Protein AF-A0A9D7FGT2-F1 (afdb_monomer)

Foldseek 3Di:
DPPPPPPDVVVVVVVVVVVVVVVVVVPPDDDPDDDPVVVVVVVVVCCVVVVVVVLVVLLCCLAANDPVRPNHFYHPPDDGDDPDQDDPVNVNDPDRPPDDPPVPPDDDDDDDD

Solvent-accessible surface area (backbone atoms only — not comparable to full-atom values): 7502 Å² total; per-residue (Å²): 142,86,80,88,82,75,83,51,70,70,60,54,52,54,48,50,55,52,52,52,54,55,59,62,68,72,66,74,73,81,74,77,80,72,52,75,68,55,51,48,55,54,47,54,54,48,46,68,62,44,50,60,54,54,53,54,49,50,35,48,34,35,30,41,64,39,80,85,38,96,62,44,66,43,49,84,100,51,93,70,87,72,94,67,81,60,45,92,85,49,73,72,48,92,73,60,87,64,81,76,88,68,92,75,85,74,88,89,87,82,86,84,132

Organism: NCBI:txid2954373

pLDDT: mean 71.46, std 17.28, range [37.47, 92.69]

Sequence (113 aa):
MKWRKKMTIAAMLKGVTLVTAITFSLTASAQTTPTPTEIKAVSEEAFLYGLPMVMMYGIMNEYAINKDSSQYKAPFNTIANVPKVFTPADTAIITPMATHHIPGSGWIFAPSP

Secondary structure (DSSP, 8-state):
---SS---HHHHHHHHHHHHHHHHHTT---PPPPPHHHHHHHHHHHHHHHHHHHHHHHHHIIIII-TTSTT----TT------SPP-TT-TT-SS-------TT---S-----

Structure (mmCIF, N/CA/C/O backbone):
data_AF-A0A9D7FGT2-F1
#
_entry.id   AF-A0A9D7FGT2-F1
#
loop_
_atom_site.group_PDB
_atom_site.id
_atom_site.type_symbol
_atom_site.label_atom_id
_atom_site.label_alt_id
_atom_site.label_comp_id
_atom_site.label_asym_id
_atom_site.label_entity_id
_atom_site.label_seq_id
_atom_site.pdbx_PDB_ins_code
_atom_site.Cartn_x
_atom_site.Cartn_y
_atom_site.Cartn_z
_atom_site.occupancy
_atom_site.B_iso_or_equiv
_atom_site.auth_seq_id
_atom_site.auth_comp_id
_atom_site.auth_asym_id
_atom_site.auth_atom_id
_atom_site.pdbx_PDB_model_num
ATOM 1 N N . MET A 1 1 ? -51.169 -46.307 31.504 1.00 44.81 1 MET A N 1
ATOM 2 C CA . MET A 1 1 ? -49.865 -45.778 31.029 1.00 44.81 1 MET A CA 1
ATOM 3 C C . MET A 1 1 ? -49.625 -46.177 29.570 1.00 44.81 1 MET A C 1
ATOM 5 O O . MET A 1 1 ? -49.172 -47.285 29.324 1.00 44.81 1 MET A O 1
ATOM 9 N N . LYS A 1 2 ? -49.965 -45.337 28.580 1.00 49.94 2 LYS A N 1
ATOM 10 C CA . LYS A 1 2 ? -49.762 -45.682 27.148 1.00 49.94 2 LYS A CA 1
ATOM 11 C C . LYS A 1 2 ? -49.412 -44.490 26.235 1.00 49.94 2 LYS A C 1
ATOM 13 O O . LYS A 1 2 ? -49.509 -44.605 25.022 1.00 49.94 2 LYS A O 1
ATOM 18 N N . TRP A 1 3 ? -48.995 -43.351 26.797 1.00 51.03 3 TRP A N 1
ATOM 19 C CA . TRP A 1 3 ? -48.864 -42.089 26.045 1.00 51.03 3 TRP A CA 1
ATOM 20 C C . TRP A 1 3 ? -47.431 -41.744 25.580 1.00 51.03 3 TRP A C 1
ATOM 22 O O . TRP A 1 3 ? -47.249 -40.948 24.668 1.00 51.03 3 TRP A O 1
ATOM 32 N N . ARG A 1 4 ? -46.385 -42.385 26.120 1.00 55.44 4 ARG A N 1
ATOM 33 C CA . ARG A 1 4 ? -44.984 -41.943 25.923 1.00 55.44 4 ARG A CA 1
ATOM 34 C C . ARG A 1 4 ? -44.257 -42.468 24.665 1.00 55.44 4 ARG A C 1
ATOM 36 O O . ARG A 1 4 ? -43.039 -42.376 24.612 1.00 55.44 4 ARG A O 1
ATOM 43 N N . LYS A 1 5 ? -44.935 -43.028 23.651 1.00 54.69 5 LYS A N 1
ATOM 44 C CA . LYS A 1 5 ? -44.265 -43.737 22.524 1.00 54.69 5 LYS A CA 1
ATOM 45 C C . LYS A 1 5 ? -44.318 -43.055 21.142 1.00 54.69 5 LYS A C 1
ATOM 47 O O . LYS A 1 5 ? -44.168 -43.742 20.140 1.00 54.69 5 LYS A O 1
ATOM 52 N N . LYS A 1 6 ? -44.530 -41.735 21.043 1.00 52.56 6 LYS A N 1
ATOM 53 C CA . LYS A 1 6 ? -44.629 -41.049 19.728 1.00 52.56 6 LYS A CA 1
ATOM 54 C C . LYS A 1 6 ? -43.708 -39.842 19.522 1.00 52.56 6 LYS A C 1
ATOM 56 O O . LYS A 1 6 ? -43.929 -39.067 18.601 1.00 52.56 6 LYS A O 1
ATOM 61 N N . MET A 1 7 ? -42.667 -39.670 20.330 1.00 53.97 7 MET A N 1
ATOM 62 C CA . MET A 1 7 ? -41.656 -38.648 20.041 1.00 53.97 7 MET A CA 1
ATOM 63 C C . MET A 1 7 ? -40.586 -39.249 19.132 1.00 53.97 7 MET A C 1
ATOM 65 O O . MET A 1 7 ? -39.607 -39.827 19.589 1.00 53.97 7 MET A O 1
ATOM 69 N N . THR A 1 8 ? -40.819 -39.178 17.824 1.00 65.19 8 THR A N 1
ATOM 70 C CA . THR A 1 8 ? -39.842 -39.573 16.803 1.00 65.19 8 THR A CA 1
ATOM 71 C C . THR A 1 8 ? -38.623 -38.652 16.837 1.00 65.19 8 THR A C 1
ATOM 73 O O . THR A 1 8 ? -38.771 -37.451 17.055 1.00 65.19 8 THR A O 1
ATOM 76 N N . ILE A 1 9 ? -37.437 -39.189 16.534 1.00 61.28 9 ILE A N 1
ATOM 77 C CA . ILE A 1 9 ? -36.145 -38.472 16.473 1.00 61.28 9 ILE A CA 1
ATOM 78 C C . ILE A 1 9 ? -36.225 -37.184 15.625 1.00 61.28 9 ILE A C 1
ATOM 80 O O . ILE A 1 9 ? -35.613 -36.176 15.963 1.00 61.28 9 ILE A O 1
ATOM 84 N N . ALA A 1 10 ? -37.072 -37.160 14.591 1.00 56.53 10 ALA A N 1
ATOM 85 C CA . ALA A 1 10 ? -37.336 -35.971 13.778 1.00 56.53 10 ALA A CA 1
ATOM 86 C C . ALA A 1 10 ? -37.918 -34.774 14.565 1.00 56.53 10 ALA A C 1
ATOM 88 O O . ALA A 1 10 ? -37.643 -33.626 14.226 1.00 56.53 10 ALA A O 1
ATOM 89 N N . ALA A 1 11 ? -38.699 -35.014 15.624 1.00 61.28 11 ALA A N 1
ATOM 90 C CA . ALA A 1 11 ? -39.240 -33.959 16.485 1.00 61.28 11 ALA A CA 1
ATOM 91 C C . ALA A 1 11 ? -38.165 -33.375 17.420 1.00 61.28 11 ALA A C 1
ATOM 93 O O . ALA A 1 11 ? -38.174 -32.178 17.693 1.00 61.28 11 ALA A O 1
ATOM 94 N N . MET A 1 12 ? -37.203 -34.201 17.846 1.00 60.59 12 MET A N 1
ATOM 95 C CA . MET A 1 12 ? -36.025 -33.764 18.604 1.00 60.59 12 MET A CA 1
ATOM 96 C C . MET A 1 12 ? -35.079 -32.935 17.725 1.00 60.59 12 MET A C 1
ATOM 98 O O . MET A 1 12 ? -34.640 -31.872 18.146 1.00 60.59 12 MET A O 1
ATOM 102 N N . LEU A 1 13 ? -34.840 -33.353 16.476 1.00 61.50 13 LEU A N 1
ATOM 103 C CA . LEU A 1 13 ? -33.967 -32.634 15.540 1.00 61.50 13 LEU A CA 1
ATOM 104 C C . LEU A 1 13 ? -34.512 -31.239 15.184 1.00 61.50 13 LEU A C 1
ATOM 106 O O . LEU A 1 13 ? -33.757 -30.272 15.176 1.00 61.50 13 LEU A O 1
ATOM 110 N N . LYS A 1 14 ? -35.833 -31.118 14.980 1.00 62.22 14 LYS A N 1
ATOM 111 C CA . LYS A 1 14 ? -36.506 -29.823 14.766 1.00 62.22 14 LYS A CA 1
ATOM 112 C C . LYS A 1 14 ? -36.425 -28.905 15.992 1.00 62.22 14 LYS A C 1
ATOM 114 O O . LYS A 1 14 ? -36.263 -27.696 15.846 1.00 62.22 14 LYS A O 1
ATOM 119 N N . GLY A 1 15 ? -36.509 -29.477 17.196 1.00 60.69 15 GLY A N 1
ATOM 120 C CA . GLY A 1 15 ? -36.296 -28.744 18.446 1.00 60.69 15 GLY A CA 1
ATOM 121 C C . GLY A 1 15 ? -34.859 -28.240 18.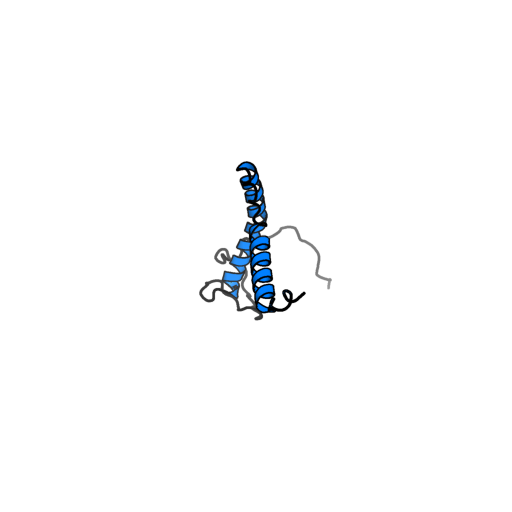583 1.00 60.69 15 GLY A C 1
ATOM 122 O O . GLY A 1 15 ? -34.649 -27.082 18.925 1.00 60.69 15 GLY A O 1
ATOM 123 N N . VAL A 1 16 ? -33.871 -29.066 18.228 1.00 68.62 16 VAL A N 1
ATOM 124 C CA . VAL A 1 16 ? -32.446 -28.694 18.253 1.00 68.62 16 VAL A CA 1
ATOM 125 C C . VAL A 1 16 ? -32.137 -27.580 17.249 1.00 68.62 16 VAL A C 1
ATOM 127 O O . VAL A 1 16 ? -31.421 -26.647 17.608 1.00 68.62 16 VAL A O 1
ATOM 130 N N . THR A 1 17 ? -32.719 -27.604 16.043 1.00 62.03 17 THR A N 1
ATOM 131 C CA . THR A 1 17 ? -32.570 -26.512 15.058 1.00 62.03 17 THR A CA 1
ATOM 132 C C . THR A 1 17 ? -33.225 -25.206 15.510 1.00 62.03 17 THR A C 1
ATOM 134 O O . THR A 1 17 ? -32.707 -24.127 15.238 1.00 62.03 17 THR A O 1
ATOM 137 N N . LEU A 1 18 ? -34.345 -25.283 16.237 1.00 61.50 18 LEU A N 1
ATOM 138 C CA . LEU A 1 18 ? -35.012 -24.095 16.772 1.00 61.50 18 LEU A CA 1
ATOM 139 C C . LEU A 1 18 ? -34.210 -23.476 17.928 1.00 61.50 18 LEU A C 1
ATOM 141 O O . LEU A 1 18 ? -34.069 -22.260 17.993 1.00 61.50 18 LEU A O 1
ATOM 145 N N . VAL A 1 19 ? -33.625 -24.302 18.800 1.00 63.19 19 VAL A N 1
ATOM 146 C CA . VAL A 1 19 ? -32.769 -23.833 19.903 1.00 63.19 19 VAL A CA 1
ATOM 147 C C . VAL A 1 19 ? -31.465 -23.223 19.383 1.00 63.19 19 VAL A C 1
ATOM 149 O O . VAL A 1 19 ? -31.057 -22.178 19.881 1.00 63.19 19 VAL A O 1
ATOM 152 N N . THR A 1 20 ? -30.849 -23.801 18.345 1.00 60.72 20 THR A N 1
ATOM 153 C CA . THR A 1 20 ? -29.631 -23.230 17.731 1.00 60.72 20 THR A CA 1
ATOM 154 C C . THR A 1 20 ? -29.891 -21.889 17.042 1.00 60.72 20 THR A C 1
ATOM 156 O O . THR A 1 20 ? -29.074 -20.975 17.167 1.00 60.72 20 THR A O 1
ATOM 159 N N . ALA A 1 21 ? -31.043 -21.721 16.385 1.00 59.97 21 ALA A N 1
ATOM 160 C CA . ALA A 1 21 ? -31.440 -20.433 15.814 1.00 59.97 21 ALA A CA 1
ATOM 161 C C . ALA A 1 21 ? -31.649 -19.355 16.896 1.00 59.97 21 ALA A C 1
ATOM 163 O O . ALA A 1 21 ? -31.181 -18.230 16.741 1.00 59.97 21 ALA A O 1
ATOM 164 N N . ILE A 1 22 ? -32.276 -19.706 18.026 1.00 60.78 22 ILE A N 1
ATOM 165 C CA . ILE A 1 22 ? -32.506 -18.773 19.143 1.00 60.78 22 ILE A CA 1
ATOM 166 C C . ILE A 1 22 ? -31.182 -18.362 19.805 1.00 60.78 22 ILE A C 1
ATOM 168 O O . ILE A 1 22 ? -31.004 -17.191 20.134 1.00 60.78 22 ILE A O 1
ATOM 172 N N . THR A 1 23 ? -30.220 -19.280 19.953 1.00 59.59 23 THR A N 1
ATOM 173 C CA . THR A 1 23 ? -28.900 -18.938 20.512 1.00 59.59 23 THR A CA 1
ATOM 174 C C . THR A 1 23 ? -28.076 -18.031 19.598 1.00 59.59 23 THR A C 1
ATOM 176 O O . THR A 1 23 ? -27.338 -17.192 20.107 1.00 59.59 23 THR A O 1
ATOM 179 N N . PHE A 1 24 ? -28.224 -18.147 18.273 1.00 59.09 24 PHE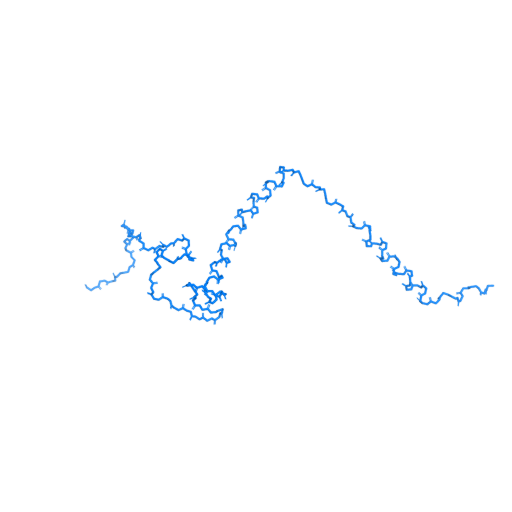 A N 1
ATOM 180 C CA . PHE A 1 24 ? -27.498 -17.307 17.311 1.00 59.09 24 PHE A CA 1
ATOM 181 C C . PHE A 1 24 ? -28.011 -15.857 17.2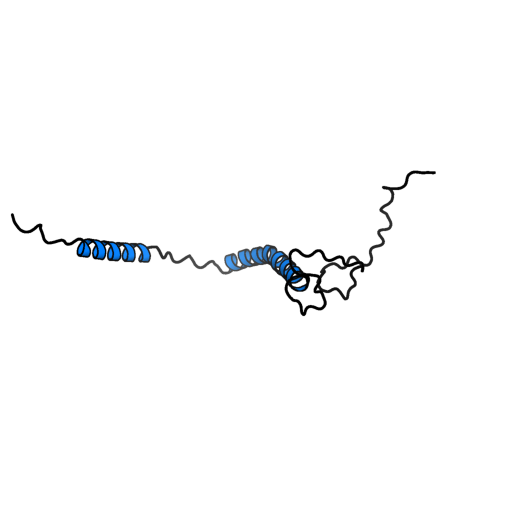94 1.00 59.09 24 PHE A C 1
ATOM 183 O O . PHE A 1 24 ? -27.230 -14.923 17.139 1.00 59.09 24 PHE A O 1
ATOM 190 N N . SER A 1 25 ? -29.313 -15.641 17.504 1.00 59.12 25 SER A N 1
ATOM 191 C CA . SER A 1 25 ? -29.906 -14.294 17.503 1.00 59.12 25 SER A CA 1
ATOM 192 C C . SER A 1 25 ? -29.620 -13.473 18.767 1.00 59.12 25 SER A C 1
ATOM 194 O O . SER A 1 25 ? -29.742 -12.253 18.733 1.00 59.12 25 SER A O 1
ATOM 196 N N . LEU A 1 26 ? -29.235 -14.108 19.879 1.00 57.97 26 LEU A N 1
ATOM 197 C CA . LEU A 1 26 ? -29.007 -13.428 21.163 1.00 57.97 26 LEU A CA 1
ATOM 198 C C . LEU A 1 26 ? -27.591 -12.849 21.320 1.00 57.97 26 LEU A C 1
ATOM 200 O O . LEU A 1 26 ? -27.333 -12.142 22.289 1.00 57.97 26 LEU A O 1
ATOM 204 N N . THR A 1 27 ? -26.671 -13.137 20.394 1.00 60.50 27 THR A N 1
ATOM 205 C CA . THR A 1 27 ? -25.262 -12.706 20.493 1.00 60.50 27 THR A CA 1
ATOM 206 C C . THR A 1 27 ? -24.917 -11.475 19.653 1.00 60.50 27 THR A C 1
ATOM 208 O O . THR A 1 27 ? -23.753 -11.088 19.591 1.00 60.50 27 THR A O 1
ATOM 211 N N . ALA A 1 28 ? -25.904 -10.814 19.044 1.00 61.53 28 ALA A N 1
ATOM 212 C CA . ALA A 1 28 ? -25.693 -9.530 18.385 1.00 61.53 28 ALA A CA 1
ATOM 213 C C . ALA A 1 28 ? -25.636 -8.405 19.433 1.00 61.53 28 ALA A C 1
ATOM 215 O O . ALA A 1 28 ? -26.627 -7.717 19.677 1.00 61.53 28 ALA A O 1
ATOM 216 N N . SER A 1 29 ? -24.485 -8.221 20.085 1.00 65.81 29 SER A N 1
ATOM 217 C CA . SER A 1 29 ? -24.237 -6.971 20.800 1.00 65.81 29 SER A CA 1
ATOM 218 C C . SER A 1 29 ? -24.002 -5.868 19.768 1.00 65.81 29 SER A C 1
ATOM 220 O O . SER A 1 29 ? -23.165 -5.986 18.873 1.00 65.81 29 SER A O 1
ATOM 222 N N . ALA A 1 30 ? -24.779 -4.791 19.858 1.00 66.25 30 ALA A N 1
ATOM 223 C CA . ALA A 1 30 ? -24.459 -3.576 19.130 1.00 66.25 30 ALA A CA 1
ATOM 224 C C . ALA A 1 30 ? -23.177 -3.006 19.746 1.00 66.25 30 ALA A C 1
ATOM 226 O O . ALA A 1 30 ? -23.152 -2.658 20.927 1.00 66.25 30 ALA A O 1
ATOM 227 N N . GLN A 1 31 ? -22.101 -2.968 18.965 1.00 74.75 31 GLN A N 1
ATOM 228 C CA . GLN A 1 31 ? -20.858 -2.333 19.376 1.00 74.75 31 GLN A CA 1
ATOM 229 C C . GLN A 1 31 ? -21.145 -0.841 19.569 1.00 74.75 31 GLN A C 1
ATOM 231 O O . GLN A 1 31 ? -21.724 -0.209 18.684 1.00 74.75 31 GLN A O 1
ATOM 236 N N . THR A 1 32 ? -20.809 -0.291 20.737 1.00 78.69 32 THR A N 1
ATOM 237 C CA . THR A 1 32 ? -21.008 1.134 21.018 1.00 78.69 32 THR A CA 1
ATOM 238 C C . THR A 1 32 ? -20.330 1.948 19.924 1.00 78.69 32 THR A C 1
ATOM 240 O O . THR A 1 32 ? -19.141 1.756 19.671 1.00 78.69 32 THR A O 1
ATOM 243 N N . THR A 1 33 ? -21.080 2.831 19.260 1.00 81.50 33 THR A N 1
ATOM 244 C CA . THR A 1 33 ? -20.510 3.709 18.237 1.00 81.50 33 THR A CA 1
ATOM 245 C C . THR A 1 33 ? -19.423 4.564 18.894 1.00 81.50 33 THR A C 1
ATOM 247 O O . THR A 1 33 ? -19.741 5.288 19.842 1.00 81.50 33 THR A O 1
ATOM 250 N N . PRO A 1 34 ? -18.159 4.479 18.439 1.00 84.31 34 PRO A N 1
ATOM 251 C CA . PRO A 1 34 ? -17.078 5.261 19.019 1.00 84.31 34 PRO A CA 1
ATOM 252 C C . PRO A 1 34 ? -17.352 6.755 18.842 1.00 84.31 34 PRO A C 1
ATOM 254 O O . PRO A 1 34 ? -17.975 7.189 17.866 1.00 84.31 34 PRO A O 1
ATOM 257 N N . THR A 1 35 ? -16.894 7.556 19.794 1.00 90.06 35 THR A N 1
ATOM 258 C CA . THR A 1 35 ? -17.003 9.013 19.711 1.00 90.06 35 THR A CA 1
ATOM 259 C C . THR A 1 35 ? -16.175 9.536 18.528 1.00 90.06 35 THR A C 1
ATOM 261 O O . THR A 1 35 ? -15.154 8.941 18.172 1.00 90.06 35 THR A O 1
ATOM 264 N N . PRO A 1 36 ? -16.539 10.678 17.915 1.00 88.38 36 PRO A N 1
ATOM 265 C CA . PRO A 1 36 ? -15.752 11.258 16.821 1.00 88.38 36 PRO A CA 1
ATOM 266 C C . PRO A 1 36 ? -14.278 11.503 17.183 1.00 88.38 36 PRO A C 1
ATOM 268 O O . PRO A 1 36 ? -13.400 11.401 16.329 1.00 88.38 36 PRO A O 1
ATOM 271 N N . THR A 1 37 ? -13.998 11.796 18.456 1.00 89.94 37 THR A N 1
ATOM 272 C CA . THR A 1 37 ? -12.642 11.958 18.994 1.00 89.94 37 THR A CA 1
ATOM 273 C C . THR A 1 37 ? -11.858 10.648 19.014 1.00 89.94 37 THR A C 1
ATOM 275 O O . THR A 1 37 ? -10.696 10.642 18.614 1.00 89.94 37 THR A O 1
ATOM 278 N N . GLU A 1 38 ? -12.484 9.538 19.413 1.00 87.44 38 GLU A N 1
ATOM 279 C CA . GLU A 1 38 ? -11.855 8.209 19.388 1.00 87.44 38 GLU A CA 1
ATOM 280 C C . GLU A 1 38 ? -11.609 7.742 17.952 1.00 87.44 38 GLU A C 1
ATOM 282 O O . GLU A 1 38 ? -10.524 7.257 17.644 1.00 87.44 38 GLU A O 1
ATOM 287 N N . ILE A 1 39 ? -12.573 7.958 17.048 1.00 90.88 39 ILE A N 1
ATOM 288 C CA . ILE A 1 39 ? -12.411 7.641 15.621 1.00 90.88 39 ILE A CA 1
ATOM 289 C C . ILE A 1 39 ? -11.212 8.392 15.045 1.00 90.88 39 ILE A C 1
ATOM 291 O O . ILE A 1 39 ? -10.410 7.798 14.325 1.00 90.88 39 ILE A O 1
ATOM 295 N N . LYS A 1 40 ? -11.069 9.684 15.363 1.00 90.88 40 LYS A N 1
ATOM 296 C CA . LYS A 1 40 ? -9.944 10.493 14.893 1.00 90.88 40 LYS A CA 1
ATOM 297 C C . LYS A 1 40 ? -8.607 9.943 15.395 1.00 90.88 40 LYS A C 1
ATOM 299 O O . LYS A 1 40 ? -7.730 9.705 14.573 1.00 90.88 40 LYS A O 1
ATOM 304 N N . ALA A 1 41 ? -8.475 9.700 16.699 1.00 92.38 41 ALA A N 1
ATOM 305 C CA . ALA A 1 41 ? -7.233 9.192 17.286 1.00 92.38 41 ALA A CA 1
ATOM 306 C C . ALA A 1 41 ? -6.827 7.832 16.688 1.00 92.38 41 ALA A C 1
ATOM 308 O O . ALA A 1 41 ? -5.700 7.662 16.231 1.00 92.38 41 ALA A O 1
ATOM 309 N N . VAL A 1 42 ? -7.775 6.893 16.591 1.00 90.25 42 VAL A N 1
ATOM 310 C CA . VAL A 1 42 ? -7.530 5.569 15.998 1.00 90.25 42 VAL A CA 1
ATOM 311 C C . VAL A 1 42 ? -7.190 5.676 14.510 1.00 90.25 42 VAL A C 1
ATOM 313 O O . VAL A 1 42 ? -6.342 4.937 14.017 1.00 90.25 42 VAL A O 1
ATOM 316 N N . SER A 1 43 ? -7.817 6.603 13.780 1.00 91.19 43 SER A N 1
ATOM 317 C CA . SER A 1 43 ? -7.507 6.819 12.363 1.00 91.19 43 SER A CA 1
ATOM 318 C C . SER A 1 43 ? -6.093 7.365 12.171 1.00 91.19 43 SER A C 1
ATOM 320 O O . SER A 1 43 ? -5.391 6.906 11.276 1.00 91.19 43 SER A O 1
ATOM 322 N N . GLU A 1 44 ? -5.650 8.308 13.004 1.00 92.12 44 GLU A N 1
ATOM 323 C CA . GLU A 1 44 ? -4.289 8.858 12.943 1.00 92.12 44 GLU A CA 1
ATOM 324 C C . GLU A 1 44 ? -3.234 7.765 13.168 1.00 92.12 44 GLU A C 1
ATOM 326 O O . GLU A 1 44 ? -2.295 7.640 12.379 1.00 92.12 44 GLU A O 1
ATOM 331 N N . GLU A 1 45 ? -3.432 6.902 14.166 1.00 90.19 45 GLU A N 1
ATOM 332 C CA . GLU A 1 45 ? -2.561 5.745 14.403 1.00 90.19 45 GLU A CA 1
ATOM 333 C C . GLU A 1 45 ? -2.614 4.736 13.247 1.00 90.19 45 GLU A C 1
ATOM 335 O O . GLU A 1 45 ? -1.576 4.280 12.761 1.00 90.19 45 GLU A O 1
ATOM 340 N N . ALA A 1 46 ? -3.809 4.425 12.739 1.00 92.69 46 ALA A N 1
ATOM 341 C CA . ALA A 1 46 ? -3.974 3.523 11.603 1.00 92.69 46 ALA A CA 1
ATOM 342 C C . ALA A 1 46 ? -3.273 4.046 10.339 1.00 92.69 46 ALA A C 1
ATOM 344 O O . ALA A 1 46 ? -2.712 3.253 9.583 1.00 92.69 46 ALA A O 1
ATOM 345 N N . PHE A 1 47 ? -3.247 5.362 10.117 1.00 91.12 47 PHE A N 1
ATOM 346 C CA . PHE A 1 47 ? -2.499 5.970 9.017 1.00 91.12 47 PHE A CA 1
ATOM 347 C C . PHE A 1 47 ? -0.987 5.856 9.212 1.00 91.12 47 PHE A C 1
ATOM 349 O O . PHE A 1 47 ? -0.287 5.527 8.252 1.00 91.12 47 PHE A O 1
ATOM 356 N N . LEU A 1 48 ? -0.478 6.069 10.429 1.00 92.44 48 LEU A N 1
ATOM 357 C CA . LEU A 1 48 ? 0.952 5.932 10.732 1.00 92.44 48 LEU A CA 1
ATOM 358 C C . LEU A 1 48 ? 1.472 4.522 10.419 1.00 92.44 48 LEU A C 1
ATOM 360 O O . LEU A 1 48 ? 2.551 4.381 9.845 1.00 92.44 48 LEU A O 1
ATOM 364 N N . TYR A 1 49 ? 0.694 3.486 10.735 1.00 91.38 49 TYR A N 1
ATOM 365 C CA . TYR A 1 49 ? 1.071 2.097 10.449 1.00 91.38 49 TYR A CA 1
ATOM 366 C C . TYR A 1 49 ? 0.693 1.637 9.036 1.00 91.38 49 TYR A C 1
ATOM 368 O O . TYR A 1 49 ? 1.404 0.835 8.431 1.00 91.38 49 TYR A O 1
ATOM 376 N N . GLY A 1 50 ? -0.410 2.139 8.484 1.00 91.50 50 GLY A N 1
ATOM 377 C CA . GLY A 1 50 ? -0.923 1.731 7.178 1.00 91.50 50 GLY A CA 1
ATOM 378 C C . GLY A 1 50 ? -0.152 2.333 6.006 1.00 91.50 50 GLY A C 1
ATOM 379 O O . GLY A 1 50 ? 0.085 1.649 5.010 1.00 91.50 50 GLY A O 1
ATOM 380 N N . LEU A 1 51 ? 0.291 3.587 6.124 1.00 92.19 51 LEU A N 1
ATOM 381 C CA . LEU A 1 51 ? 1.015 4.284 5.061 1.00 92.19 51 LEU A CA 1
ATOM 382 C C . LEU A 1 51 ? 2.277 3.532 4.593 1.00 92.19 51 LEU A C 1
ATOM 384 O O . LEU A 1 51 ? 2.384 3.282 3.389 1.00 92.19 51 LEU A O 1
ATOM 388 N N . PRO A 1 52 ? 3.214 3.112 5.470 1.00 88.94 52 PRO A N 1
ATOM 389 C CA . PRO A 1 52 ? 4.385 2.361 5.021 1.00 88.94 52 PRO A CA 1
ATOM 390 C C . PRO A 1 52 ? 4.011 1.025 4.368 1.00 88.94 52 PRO A C 1
ATOM 392 O O . PRO A 1 52 ? 4.642 0.645 3.385 1.00 88.94 52 PRO A O 1
ATOM 395 N N . MET A 1 53 ? 2.960 0.345 4.836 1.00 91.12 53 MET A N 1
ATOM 396 C CA . MET A 1 53 ? 2.508 -0.925 4.251 1.00 91.12 53 MET A CA 1
ATOM 397 C C . MET A 1 53 ? 2.022 -0.749 2.810 1.00 91.12 53 MET A C 1
ATOM 399 O O . MET A 1 53 ? 2.428 -1.497 1.919 1.00 91.12 53 MET A O 1
ATOM 403 N N . VAL A 1 54 ? 1.190 0.265 2.562 1.00 91.69 54 VAL A N 1
ATOM 404 C CA . VAL A 1 54 ? 0.669 0.558 1.218 1.00 91.69 54 VAL A CA 1
ATOM 405 C C . VAL A 1 54 ? 1.791 1.007 0.287 1.00 91.69 54 VAL A C 1
ATOM 407 O O . VAL A 1 54 ? 1.850 0.559 -0.858 1.00 91.69 54 VAL A O 1
ATOM 410 N N . MET A 1 55 ? 2.721 1.833 0.774 1.00 90.19 55 MET A N 1
ATOM 411 C CA . MET A 1 55 ? 3.873 2.255 -0.024 1.00 90.19 55 MET A CA 1
ATOM 412 C C . MET A 1 55 ? 4.763 1.068 -0.402 1.00 90.19 55 MET A C 1
ATOM 414 O O . MET A 1 55 ? 5.103 0.926 -1.573 1.00 90.19 55 MET A O 1
ATOM 418 N N . MET A 1 56 ? 5.086 0.173 0.538 1.00 87.88 56 MET A N 1
ATOM 419 C CA . MET A 1 56 ? 5.865 -1.039 0.242 1.00 87.88 56 MET A CA 1
ATOM 420 C C . MET A 1 56 ? 5.157 -1.943 -0.772 1.00 87.88 56 MET A C 1
ATOM 422 O O . MET A 1 56 ? 5.798 -2.480 -1.677 1.00 87.88 56 MET A O 1
ATOM 426 N N . TYR A 1 57 ? 3.832 -2.074 -0.669 1.00 90.25 57 TYR A N 1
ATOM 427 C CA . TYR A 1 57 ? 3.052 -2.816 -1.654 1.00 90.25 57 TYR A CA 1
ATOM 428 C C . TYR A 1 57 ? 3.100 -2.164 -3.040 1.00 90.25 57 TYR A C 1
ATOM 430 O O . TYR A 1 57 ? 3.252 -2.870 -4.033 1.00 90.25 57 TYR A O 1
ATOM 438 N N . GLY A 1 58 ? 3.040 -0.833 -3.123 1.00 90.50 58 GLY A N 1
ATOM 439 C CA . GLY A 1 58 ? 3.199 -0.103 -4.382 1.00 90.50 58 GLY A CA 1
ATOM 440 C C . GLY A 1 58 ? 4.524 -0.424 -5.077 1.00 90.50 58 GLY A C 1
ATOM 441 O O . GLY A 1 58 ? 4.532 -0.748 -6.261 1.00 90.50 58 GLY A O 1
ATOM 442 N N . ILE A 1 59 ? 5.633 -0.448 -4.329 1.00 88.25 59 ILE A N 1
ATOM 443 C CA . ILE A 1 59 ? 6.954 -0.828 -4.864 1.00 88.25 59 ILE A CA 1
ATOM 444 C C . ILE A 1 59 ? 6.937 -2.270 -5.385 1.00 88.25 59 ILE A C 1
ATOM 446 O O . ILE A 1 59 ? 7.416 -2.547 -6.485 1.00 88.25 59 ILE A O 1
ATOM 450 N N . MET A 1 60 ? 6.362 -3.196 -4.614 1.00 89.94 60 MET A N 1
ATOM 451 C CA . MET A 1 60 ? 6.232 -4.595 -5.026 1.00 89.94 60 MET A CA 1
ATOM 452 C C . MET A 1 60 ? 5.380 -4.736 -6.292 1.00 89.94 60 MET A C 1
ATOM 454 O O . MET A 1 60 ? 5.710 -5.541 -7.166 1.00 89.94 60 MET A O 1
ATOM 458 N N . ASN A 1 61 ? 4.313 -3.945 -6.411 1.00 90.56 61 ASN A N 1
ATOM 459 C CA . ASN A 1 61 ? 3.455 -3.956 -7.582 1.00 90.56 61 ASN A CA 1
ATOM 460 C C . ASN A 1 61 ? 4.220 -3.523 -8.833 1.00 90.56 61 ASN A C 1
ATOM 462 O O . ASN A 1 61 ? 4.234 -4.263 -9.814 1.00 90.56 61 ASN A O 1
ATOM 466 N N . GLU A 1 62 ? 4.913 -2.387 -8.772 1.00 88.31 62 GLU A N 1
ATOM 467 C CA . GLU A 1 62 ? 5.688 -1.854 -9.896 1.00 88.31 62 GLU A CA 1
ATOM 468 C C . GLU A 1 62 ? 6.857 -2.766 -10.299 1.00 88.31 62 GLU A C 1
ATOM 470 O O . GLU A 1 62 ? 7.187 -2.851 -11.476 1.00 88.31 62 GLU A O 1
ATOM 475 N N . TYR A 1 63 ? 7.479 -3.485 -9.358 1.00 88.88 63 TYR A N 1
ATOM 476 C CA . TYR A 1 63 ? 8.646 -4.327 -9.657 1.00 88.88 63 TYR A CA 1
ATOM 477 C C . TYR A 1 63 ? 8.326 -5.760 -10.071 1.00 88.88 63 TYR A C 1
ATOM 479 O O . TYR A 1 63 ? 9.097 -6.330 -10.850 1.00 88.88 63 TYR A O 1
ATOM 487 N N . ALA A 1 64 ? 7.253 -6.352 -9.542 1.00 88.81 64 ALA A N 1
ATOM 488 C CA . ALA A 1 64 ? 7.039 -7.796 -9.639 1.00 88.81 64 ALA A CA 1
ATOM 489 C C . ALA A 1 64 ? 5.633 -8.233 -10.066 1.00 88.81 64 ALA A C 1
ATOM 491 O O . ALA A 1 64 ? 5.483 -9.366 -10.534 1.00 88.81 64 ALA A O 1
ATOM 492 N N . ILE A 1 65 ? 4.614 -7.373 -9.950 1.00 91.38 65 ILE A N 1
ATOM 493 C CA . ILE A 1 65 ? 3.219 -7.734 -10.261 1.00 91.38 65 ILE A CA 1
ATOM 494 C C . ILE A 1 65 ? 2.786 -7.134 -11.602 1.00 91.38 65 ILE A C 1
ATOM 496 O O . ILE A 1 65 ? 2.368 -7.870 -12.498 1.00 91.38 65 ILE A O 1
ATOM 500 N N . ASN A 1 66 ? 2.902 -5.813 -11.753 1.00 90.56 66 ASN A N 1
ATOM 501 C CA . ASN A 1 66 ? 2.481 -5.086 -12.942 1.00 90.56 66 ASN A CA 1
ATOM 502 C C . ASN A 1 66 ? 3.535 -5.194 -14.050 1.00 90.56 66 ASN A C 1
ATOM 504 O O . ASN A 1 66 ? 4.525 -4.467 -14.051 1.00 90.56 66 ASN A O 1
ATOM 508 N N . LYS A 1 67 ? 3.298 -6.087 -15.013 1.00 87.75 67 LYS A N 1
ATOM 509 C CA . LYS A 1 67 ? 4.196 -6.315 -16.157 1.00 87.75 67 LYS A CA 1
ATOM 510 C C . LYS A 1 67 ? 4.246 -5.148 -17.144 1.00 87.75 67 LYS A C 1
ATOM 512 O O . LYS A 1 67 ? 5.205 -5.063 -17.903 1.00 87.75 67 LYS A O 1
ATOM 517 N N . ASP A 1 68 ? 3.244 -4.273 -17.116 1.00 91.31 68 ASP A N 1
ATOM 518 C CA . ASP A 1 68 ? 3.162 -3.091 -17.978 1.00 91.31 68 ASP A CA 1
ATOM 519 C C . ASP A 1 68 ? 3.807 -1.856 -17.323 1.00 91.31 68 ASP A C 1
ATOM 521 O O . ASP A 1 68 ? 3.878 -0.788 -17.932 1.00 91.31 68 ASP A O 1
ATOM 525 N N . SER A 1 69 ? 4.293 -1.981 -16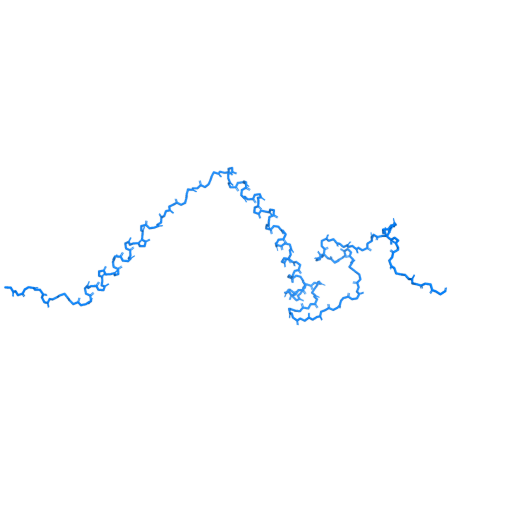.081 1.00 85.62 69 SER A N 1
ATOM 526 C CA . SER A 1 69 ? 5.054 -0.921 -15.424 1.00 85.62 69 SER A CA 1
ATOM 527 C C . SER A 1 69 ? 6.390 -0.697 -16.133 1.00 85.62 69 SER A C 1
ATOM 529 O O . SER A 1 69 ? 7.141 -1.638 -16.396 1.00 85.62 69 SER A O 1
ATOM 531 N N . SER A 1 70 ? 6.755 0.571 -16.342 1.00 83.56 70 SER A N 1
ATOM 532 C CA . SER A 1 70 ? 8.089 0.952 -16.828 1.00 83.56 70 SER A CA 1
ATOM 533 C C . SER A 1 70 ? 9.218 0.538 -15.877 1.00 83.56 70 SER A C 1
ATOM 535 O O . SER A 1 70 ? 10.384 0.528 -16.268 1.00 83.56 70 SER A O 1
ATOM 537 N N . GLN A 1 71 ? 8.876 0.208 -14.630 1.00 83.00 71 GLN A N 1
ATOM 538 C CA . GLN A 1 71 ? 9.796 -0.172 -13.568 1.00 83.00 71 GLN A CA 1
ATOM 539 C C . GLN A 1 71 ? 9.804 -1.685 -13.294 1.00 83.00 71 GLN A C 1
ATOM 541 O O . GLN A 1 71 ? 10.502 -2.117 -12.372 1.00 83.00 71 GLN A O 1
ATOM 546 N N . TYR A 1 72 ? 9.086 -2.490 -14.089 1.00 88.75 72 TYR A N 1
ATOM 547 C CA . TYR A 1 72 ? 9.027 -3.942 -13.923 1.00 88.75 72 TYR A CA 1
ATOM 548 C C . TYR A 1 72 ? 10.415 -4.580 -14.025 1.00 88.75 72 TYR A C 1
ATOM 550 O O . TYR A 1 72 ? 11.175 -4.325 -14.960 1.00 88.75 72 TYR A O 1
ATOM 558 N N . LYS A 1 73 ? 10.756 -5.429 -13.050 1.00 86.75 73 LYS A N 1
ATOM 559 C CA . LYS A 1 73 ? 12.066 -6.089 -12.968 1.00 86.75 73 LYS A CA 1
ATOM 560 C C . LYS A 1 73 ? 11.968 -7.573 -13.284 1.00 86.75 73 LYS A C 1
ATOM 562 O O . LYS A 1 73 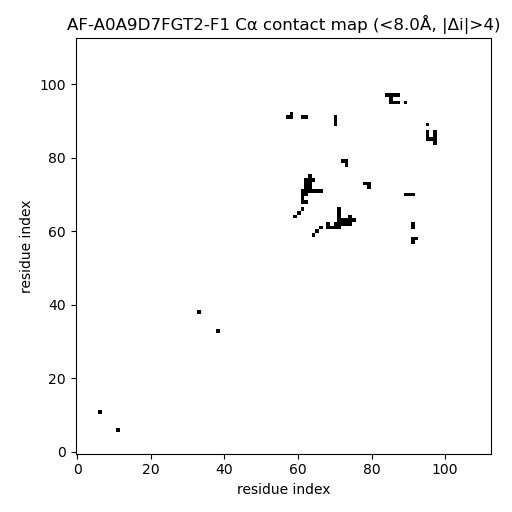? 12.647 -8.049 -14.188 1.00 86.75 73 LYS A O 1
ATOM 567 N N . ALA A 1 74 ? 11.173 -8.306 -12.512 1.00 88.50 74 ALA A N 1
ATOM 568 C CA . ALA A 1 74 ? 11.015 -9.750 -12.651 1.00 88.50 74 ALA A CA 1
ATOM 569 C C . ALA A 1 74 ? 9.836 -10.259 -11.814 1.00 88.50 74 ALA A C 1
ATOM 571 O O . ALA A 1 74 ? 9.502 -9.650 -10.797 1.00 88.50 74 ALA A O 1
ATOM 572 N N . PRO A 1 75 ? 9.233 -11.401 -12.188 1.00 89.25 75 PRO A N 1
ATOM 573 C CA . PRO A 1 75 ? 8.206 -12.032 -11.372 1.00 89.25 75 PRO A CA 1
ATOM 574 C C . PRO A 1 75 ? 8.800 -12.598 -10.075 1.00 89.25 75 PRO A C 1
ATOM 576 O O . PRO A 1 75 ? 10.014 -12.777 -9.939 1.00 89.25 75 PRO A O 1
ATOM 579 N N . PHE A 1 76 ? 7.925 -12.935 -9.126 1.00 88.38 76 PHE A N 1
ATOM 580 C CA . PHE A 1 76 ? 8.334 -13.591 -7.885 1.00 88.38 76 PHE A CA 1
ATOM 581 C C . PHE A 1 76 ? 9.191 -14.837 -8.148 1.00 88.38 76 PHE A C 1
ATOM 583 O O . PHE A 1 76 ? 8.974 -15.577 -9.109 1.00 88.38 76 PHE A O 1
ATOM 590 N N . ASN A 1 77 ? 10.156 -15.069 -7.255 1.00 85.50 77 ASN A N 1
ATOM 591 C CA . ASN A 1 77 ? 11.077 -16.206 -7.301 1.00 85.50 77 ASN A CA 1
ATOM 592 C C . ASN A 1 77 ? 12.023 -16.232 -8.522 1.00 85.50 77 ASN A C 1
ATOM 594 O O . ASN A 1 77 ? 12.577 -17.277 -8.855 1.00 85.50 77 ASN A O 1
ATOM 598 N N . THR A 1 78 ? 12.222 -15.086 -9.182 1.00 88.12 78 THR A N 1
ATOM 599 C CA . THR A 1 78 ? 13.206 -14.900 -10.258 1.00 88.12 78 THR A CA 1
ATOM 600 C C . THR A 1 78 ? 14.227 -13.844 -9.844 1.00 88.12 78 THR A C 1
ATOM 602 O O . THR A 1 78 ? 13.860 -12.754 -9.409 1.00 88.12 78 THR A O 1
ATOM 605 N N . ILE A 1 79 ? 15.520 -14.155 -9.966 1.00 82.88 79 ILE A N 1
ATOM 606 C CA . ILE A 1 79 ? 16.589 -13.204 -9.637 1.00 82.88 79 ILE A CA 1
ATOM 607 C C . ILE A 1 79 ? 16.730 -12.196 -10.784 1.00 82.88 79 ILE A C 1
ATOM 609 O O . ILE A 1 79 ? 17.058 -12.578 -11.904 1.00 82.88 79 ILE A O 1
ATOM 613 N N . ALA A 1 80 ? 16.531 -10.909 -10.489 1.00 82.94 80 ALA A N 1
ATOM 614 C CA . ALA A 1 80 ? 16.831 -9.806 -11.400 1.00 82.94 80 ALA A CA 1
ATOM 615 C C . ALA A 1 80 ? 18.044 -9.015 -10.900 1.00 82.94 80 ALA A C 1
ATOM 617 O O . ALA A 1 80 ? 18.045 -8.512 -9.775 1.00 82.94 80 ALA A O 1
ATOM 618 N N . ASN A 1 81 ? 19.060 -8.864 -11.748 1.00 79.94 81 ASN A N 1
ATOM 619 C CA . ASN A 1 81 ? 20.174 -7.951 -11.512 1.00 79.94 81 ASN A CA 1
ATOM 620 C C . ASN A 1 81 ? 19.965 -6.680 -12.341 1.00 79.94 81 ASN A C 1
ATOM 622 O O . ASN A 1 81 ? 19.731 -6.754 -13.545 1.00 79.94 81 ASN A O 1
ATOM 626 N N . VAL A 1 82 ? 20.040 -5.518 -11.695 1.00 77.94 82 VAL A N 1
ATOM 627 C CA . VAL A 1 82 ? 19.960 -4.222 -12.372 1.00 77.94 82 VAL A CA 1
ATOM 628 C C . VAL A 1 82 ? 21.310 -3.529 -12.203 1.00 77.94 82 VAL A C 1
ATOM 630 O O . VAL A 1 82 ? 21.579 -3.023 -11.117 1.00 77.94 82 VAL A O 1
ATOM 633 N N . PRO A 1 83 ? 22.169 -3.508 -13.240 1.00 74.62 83 PRO A N 1
ATOM 634 C CA . PRO A 1 83 ? 23.526 -2.971 -13.132 1.00 74.62 83 PRO A CA 1
ATOM 635 C C . PRO A 1 83 ? 23.577 -1.434 -13.153 1.00 74.62 83 PRO A C 1
ATOM 637 O O . PRO A 1 83 ? 24.649 -0.855 -12.994 1.00 74.62 83 PRO A O 1
ATOM 640 N N . LYS A 1 84 ? 22.436 -0.760 -13.364 1.00 74.06 84 LYS A N 1
A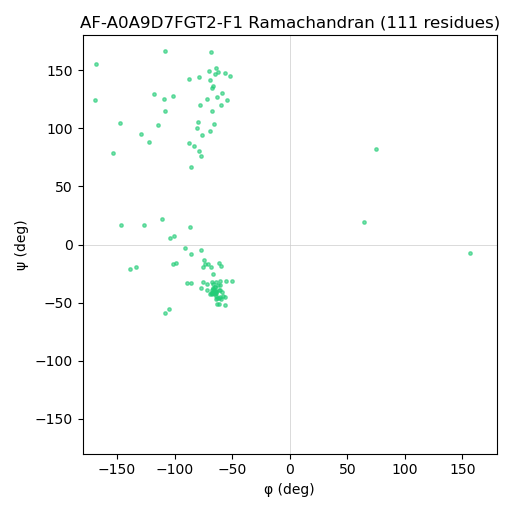TOM 641 C CA . LYS A 1 84 ? 22.339 0.704 -13.356 1.00 74.06 84 LYS A CA 1
ATOM 642 C C . LYS A 1 84 ? 22.090 1.239 -11.943 1.00 74.06 84 LYS A C 1
ATOM 644 O O . LYS A 1 84 ? 21.305 0.673 -11.184 1.00 74.06 84 LYS A O 1
ATOM 649 N N . VAL A 1 85 ? 22.714 2.372 -11.631 1.00 71.69 85 VAL A N 1
ATOM 650 C CA . VAL A 1 85 ? 22.373 3.185 -10.456 1.00 71.69 85 VAL A CA 1
ATOM 651 C C . VAL A 1 85 ? 20.993 3.812 -10.679 1.00 71.69 85 VAL A C 1
ATOM 653 O O . VAL A 1 85 ? 20.661 4.196 -11.801 1.00 71.69 85 VAL A O 1
ATOM 656 N N . PHE A 1 86 ? 20.180 3.885 -9.625 1.00 72.38 86 PHE A N 1
ATOM 657 C CA . PHE A 1 86 ? 18.845 4.474 -9.697 1.00 72.38 86 PHE A CA 1
ATOM 658 C C . PHE A 1 86 ? 18.926 5.982 -9.939 1.00 72.38 86 PHE A C 1
ATOM 660 O O . PHE A 1 86 ? 19.709 6.689 -9.308 1.00 72.38 86 PHE A O 1
ATOM 667 N N . THR A 1 87 ? 18.111 6.465 -10.866 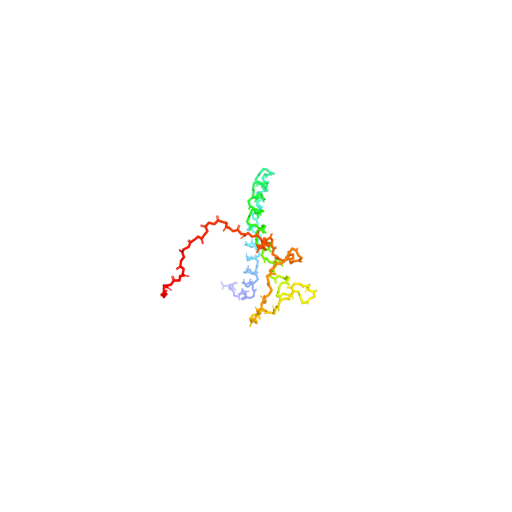1.00 71.44 87 THR A N 1
ATOM 668 C CA . THR A 1 87 ? 18.029 7.865 -11.292 1.00 71.44 87 THR A CA 1
ATOM 669 C C . THR A 1 87 ? 16.727 8.495 -10.793 1.00 71.44 87 THR A C 1
ATOM 671 O O . THR A 1 87 ? 15.816 7.767 -10.406 1.00 71.44 87 THR A O 1
ATOM 674 N N . PRO A 1 88 ? 16.568 9.830 -10.841 1.00 70.00 88 PRO A N 1
ATOM 675 C CA . PRO A 1 88 ? 15.298 10.474 -10.485 1.00 70.00 88 PRO A CA 1
ATOM 676 C C . PRO A 1 88 ? 14.098 10.029 -11.337 1.00 70.00 88 PRO A C 1
ATOM 678 O O . PRO A 1 88 ? 12.958 10.227 -10.933 1.00 70.00 88 PRO A O 1
ATOM 681 N N . ALA A 1 89 ? 14.341 9.430 -12.508 1.00 71.75 89 ALA A N 1
ATOM 682 C CA . ALA A 1 89 ? 13.292 8.834 -13.329 1.00 71.75 89 ALA A CA 1
ATOM 683 C C . ALA A 1 89 ? 12.758 7.509 -12.747 1.00 71.75 89 ALA A C 1
ATOM 685 O O . ALA A 1 89 ? 11.682 7.063 -13.138 1.00 71.75 89 ALA A O 1
ATOM 686 N N . ASP A 1 90 ? 13.482 6.874 -11.817 1.00 72.88 90 ASP A N 1
ATOM 687 C CA . ASP A 1 90 ? 13.061 5.637 -11.166 1.00 72.88 90 ASP A CA 1
ATOM 688 C C . ASP A 1 90 ? 12.103 5.940 -9.998 1.00 72.88 90 ASP A C 1
ATOM 690 O O . ASP A 1 90 ? 12.490 6.016 -8.834 1.00 72.88 90 ASP A O 1
ATOM 694 N N . THR A 1 91 ? 10.820 6.092 -10.319 1.00 76.06 91 THR A N 1
ATOM 695 C CA . THR A 1 91 ? 9.763 6.539 -9.388 1.00 76.06 91 THR A CA 1
ATOM 696 C C . THR A 1 91 ? 9.369 5.518 -8.320 1.00 76.06 91 THR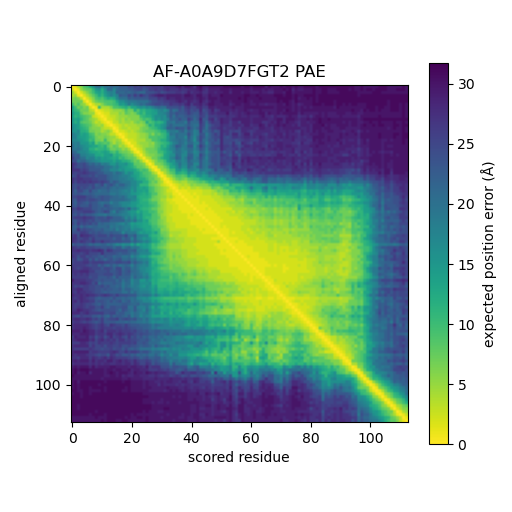 A C 1
ATOM 698 O O . THR A 1 91 ? 8.767 5.877 -7.311 1.00 76.06 91 THR A O 1
ATOM 701 N N . ALA A 1 92 ? 9.719 4.246 -8.512 1.00 64.19 92 ALA A N 1
ATOM 702 C CA . ALA A 1 92 ? 9.422 3.180 -7.559 1.00 64.19 92 ALA A CA 1
ATOM 703 C C . ALA A 1 92 ? 10.312 3.220 -6.300 1.00 64.19 92 ALA A C 1
ATOM 705 O O . ALA A 1 92 ? 10.008 2.545 -5.321 1.00 64.19 92 ALA A O 1
ATOM 706 N N . ILE A 1 93 ? 11.411 3.987 -6.290 1.00 63.38 93 ILE A N 1
ATOM 707 C CA . ILE A 1 93 ? 12.236 4.187 -5.089 1.00 63.38 93 ILE A CA 1
ATOM 708 C C . ILE A 1 93 ? 12.031 5.608 -4.573 1.00 63.38 93 ILE A C 1
ATOM 710 O O . ILE A 1 93 ? 12.430 6.575 -5.210 1.00 63.38 93 ILE A O 1
ATOM 714 N N . ILE A 1 94 ? 11.455 5.721 -3.375 1.00 60.06 94 ILE A N 1
ATOM 715 C CA . ILE A 1 94 ? 11.115 7.005 -2.738 1.00 60.06 94 ILE A CA 1
ATOM 716 C C . ILE A 1 94 ? 12.373 7.816 -2.365 1.00 60.06 94 ILE A C 1
ATOM 718 O O . ILE A 1 94 ? 12.333 9.042 -2.307 1.00 60.06 94 ILE A O 1
ATOM 722 N N . THR A 1 95 ? 13.514 7.155 -2.152 1.00 53.62 95 THR A N 1
ATOM 723 C CA . THR A 1 95 ? 14.807 7.810 -1.904 1.00 53.62 95 THR A CA 1
ATOM 724 C C . THR A 1 95 ? 15.830 7.364 -2.950 1.00 53.62 95 THR A C 1
ATOM 726 O O . THR A 1 95 ? 16.542 6.382 -2.725 1.00 53.62 95 THR A O 1
ATOM 729 N N . PRO A 1 96 ? 15.938 8.041 -4.107 1.00 50.41 96 PRO A N 1
ATOM 730 C CA . PRO A 1 96 ? 17.033 7.784 -5.028 1.00 50.41 96 PRO A CA 1
ATOM 731 C C . PRO A 1 96 ? 18.328 8.283 -4.379 1.00 50.41 96 PRO A C 1
ATOM 733 O O . PRO A 1 96 ? 18.647 9.470 -4.418 1.00 50.41 96 PRO A O 1
ATOM 736 N N . MET A 1 97 ? 19.099 7.390 -3.760 1.00 45.59 97 MET A N 1
ATOM 737 C CA . MET A 1 97 ? 20.464 7.723 -3.355 1.00 45.59 97 MET A CA 1
ATOM 738 C C . MET A 1 97 ? 21.363 7.684 -4.595 1.00 45.59 97 MET A C 1
ATOM 740 O O . MET A 1 97 ? 22.086 6.722 -4.829 1.00 45.59 97 MET A O 1
ATOM 744 N N . ALA A 1 98 ? 21.265 8.723 -5.423 1.00 57.41 98 ALA A N 1
ATOM 745 C CA . ALA A 1 98 ? 22.047 8.858 -6.651 1.00 57.41 98 ALA A CA 1
ATOM 746 C C . ALA A 1 98 ? 23.244 9.816 -6.496 1.00 57.41 98 ALA A C 1
ATOM 748 O O . ALA A 1 98 ? 24.162 9.782 -7.309 1.00 57.41 98 ALA A O 1
ATOM 749 N N . THR A 1 9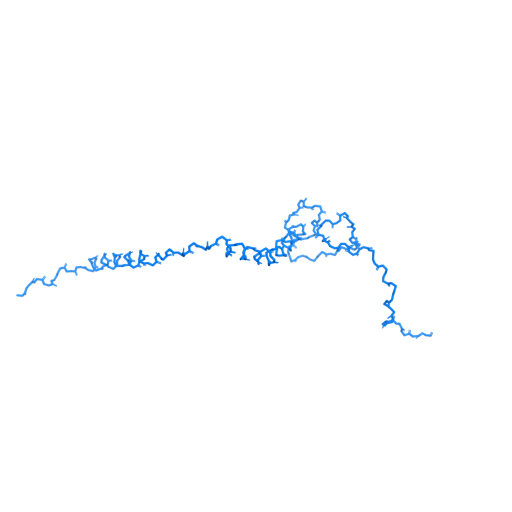9 ? 23.271 10.656 -5.453 1.00 46.84 99 THR A N 1
ATOM 750 C CA . THR A 1 99 ? 24.307 11.686 -5.259 1.00 46.84 99 THR A CA 1
ATOM 751 C C . THR A 1 99 ? 24.494 12.030 -3.775 1.00 46.84 99 THR A C 1
ATOM 753 O O . THR A 1 99 ? 24.017 13.057 -3.298 1.00 46.84 99 THR A O 1
ATOM 756 N N . HIS A 1 100 ? 25.210 11.204 -3.017 1.00 44.22 100 HIS A N 1
ATOM 757 C CA . HIS A 1 100 ? 25.869 11.698 -1.806 1.00 44.22 100 HIS A CA 1
ATOM 758 C C . HIS A 1 100 ? 27.334 11.263 -1.841 1.00 44.22 100 HIS A C 1
ATOM 760 O O . HIS A 1 100 ? 27.683 10.143 -1.482 1.00 44.22 100 HIS A O 1
ATOM 766 N N . HIS A 1 101 ? 28.200 12.159 -2.323 1.00 48.78 101 HIS A N 1
ATOM 767 C CA . HIS A 1 101 ? 29.592 12.151 -1.898 1.00 48.78 101 HIS A CA 1
ATOM 768 C C . HIS A 1 101 ? 29.563 12.503 -0.411 1.00 48.78 101 HIS A C 1
ATOM 770 O O . HIS A 1 101 ? 29.309 13.658 -0.080 1.00 48.78 101 HIS A O 1
ATOM 776 N N . ILE A 1 102 ? 29.739 11.512 0.467 1.00 46.91 102 ILE A N 1
ATOM 777 C CA . ILE A 1 102 ? 29.997 11.769 1.885 1.00 46.91 102 ILE A CA 1
ATOM 778 C C . ILE A 1 102 ? 31.484 12.123 1.966 1.00 46.91 102 ILE A C 1
ATOM 780 O O . ILE A 1 102 ? 32.312 11.216 1.836 1.00 46.91 102 ILE A O 1
ATOM 784 N N . PRO A 1 103 ? 31.878 13.392 2.162 1.00 40.16 103 PRO A N 1
ATOM 785 C CA . PRO A 1 103 ? 33.264 13.689 2.456 1.00 40.16 103 PRO A CA 1
ATOM 786 C C . PRO A 1 103 ? 33.473 13.290 3.919 1.00 40.16 103 PRO A C 1
ATOM 788 O O . PRO A 1 103 ? 33.127 14.049 4.821 1.00 40.16 103 PRO A O 1
ATOM 791 N N . GLY A 1 104 ? 33.953 12.069 4.178 1.00 44.41 104 GLY A N 1
ATOM 792 C CA . GLY A 1 104 ? 34.316 11.685 5.547 1.00 44.41 104 GLY A CA 1
ATOM 793 C C . GLY A 1 104 ? 34.334 10.205 5.925 1.00 44.41 104 GLY A C 1
ATOM 794 O O . GLY A 1 104 ? 34.810 9.900 7.012 1.00 44.41 104 GLY A O 1
ATOM 795 N N . SER A 1 105 ? 33.888 9.264 5.090 1.00 43.41 105 SER A N 1
ATOM 796 C CA . SER A 1 105 ? 34.019 7.826 5.403 1.00 43.41 105 SER A CA 1
ATOM 797 C C . SER A 1 105 ? 35.379 7.283 4.953 1.00 43.41 105 SER A C 1
ATOM 799 O O . SER A 1 105 ? 35.500 6.483 4.028 1.00 43.41 105 SER A O 1
ATOM 801 N N . GLY A 1 106 ? 36.434 7.771 5.606 1.00 40.19 106 GLY A N 1
ATOM 802 C CA . GLY A 1 106 ? 37.762 7.176 5.522 1.00 40.19 106 GLY A CA 1
ATOM 803 C C . GLY A 1 106 ? 37.833 5.817 6.231 1.00 40.19 106 GLY A C 1
ATOM 804 O O . GLY A 1 106 ? 37.183 5.610 7.252 1.00 40.19 106 GLY A O 1
ATOM 805 N N . TRP A 1 107 ? 38.709 4.956 5.702 1.00 38.38 107 TRP A N 1
ATOM 806 C CA . TRP A 1 107 ? 39.394 3.851 6.393 1.00 38.38 107 TRP A CA 1
ATOM 807 C C . TRP A 1 107 ? 38.602 2.583 6.731 1.00 38.38 107 TRP A C 1
ATOM 809 O O . TRP A 1 107 ? 38.272 2.391 7.894 1.00 38.38 107 TRP A O 1
ATOM 819 N N . ILE A 1 108 ? 38.435 1.640 5.784 1.00 49.06 108 ILE A N 1
ATOM 820 C CA . ILE A 1 108 ? 38.291 0.211 6.172 1.00 49.06 108 ILE A CA 1
ATOM 821 C C . ILE A 1 108 ? 39.061 -0.792 5.276 1.00 49.06 108 ILE A C 1
ATOM 823 O O . ILE A 1 108 ? 39.406 -1.851 5.781 1.00 49.06 108 ILE A O 1
ATOM 827 N N . PHE A 1 109 ? 39.461 -0.518 4.021 1.00 45.97 109 PHE A N 1
ATOM 828 C CA . PHE A 1 109 ? 40.204 -1.540 3.244 1.00 45.97 109 PHE A CA 1
ATOM 829 C C . PHE A 1 109 ? 41.243 -0.991 2.254 1.00 45.97 109 PHE A C 1
ATOM 831 O O . PHE A 1 109 ? 40.882 -0.555 1.166 1.00 45.97 109 PHE A O 1
ATOM 838 N N . ALA A 1 110 ? 42.529 -1.101 2.610 1.00 37.47 110 ALA A N 1
ATOM 839 C CA . ALA A 1 110 ? 43.600 -1.595 1.730 1.00 37.47 110 ALA A CA 1
ATOM 840 C C . ALA A 1 110 ? 44.891 -1.848 2.548 1.00 37.47 110 ALA A C 1
ATOM 842 O O . ALA A 1 110 ? 45.359 -0.929 3.224 1.00 37.47 110 ALA A O 1
ATOM 843 N N . PRO A 1 111 ? 45.470 -3.065 2.513 1.00 52.72 111 PRO A N 1
ATOM 844 C CA . PRO A 1 111 ? 46.810 -3.332 3.017 1.00 52.72 111 PRO A CA 1
ATOM 845 C C . PRO A 1 111 ? 47.864 -2.863 2.003 1.00 52.72 111 PRO A C 1
ATOM 847 O O . PRO A 1 111 ? 47.670 -2.953 0.791 1.00 52.72 111 PRO A O 1
ATOM 850 N N . SER A 1 112 ? 48.972 -2.360 2.536 1.00 38.47 112 SER A N 1
ATOM 851 C CA . SER A 1 112 ? 50.159 -1.878 1.831 1.00 38.47 112 SER A CA 1
ATOM 852 C C . SER A 1 112 ? 50.786 -2.926 0.900 1.00 38.47 112 SER A C 1
ATOM 854 O O . SER A 1 112 ? 50.825 -4.110 1.244 1.00 38.47 112 SER A O 1
ATOM 856 N N . PRO A 1 113 ? 51.375 -2.472 -0.213 1.00 47.94 113 PRO A N 1
ATOM 857 C CA . PRO A 1 113 ? 52.741 -2.845 -0.575 1.00 47.94 113 PRO A CA 1
ATOM 858 C C . PRO A 1 113 ? 53.713 -1.663 -0.461 1.00 47.94 113 PRO A C 1
ATOM 860 O O . PRO A 1 113 ? 53.319 -0.523 -0.799 1.00 47.94 113 PRO A O 1
#

Mean predicted aligned error: 17.48 Å

Radius of gyration: 32.31 Å; Cα contacts (8 Å, |Δi|>4): 44; chains: 1; bounding box: 103×60×49 Å